Protein AF-B9GBA7-F1 (afdb_monomer)

Sequence (140 aa):
METKFNENCAFSHLIETKQIGAKCKVQIHPKIGEVWAIYKNWSNKWVPSRSTRGTKYAIGKIVDSTEAFTLFGYLTKVDGYISVFKPDVRRGILKIPVKESLRFSHRIPSFCLTKEKGGKLHDCYELDPAAVPDVFLHKD

Foldseek 3Di:
DDDDPPPPVDDDDDADWDDDDDDPDTDGDADAFFKFKFFPPDDPPDDQVPDPPHTDIWIFGFHDDDLFWTKTFGWDDDAPDQFKIATDVVVGIDIGTPVRVVRTDDTWDWDQDCQPPNRPSHRIIGTDNVPDPVVRRDHD

Nearest PDB structures (foldseek):
  8b6c-assembly1_T  TM=5.136E-01  e=1.742E+00  Oryctolagus cuniculus
  8ove-assembly1_BU  TM=4.139E-01  e=1.406E+00  Trypanosoma brucei brucei
  8fru-assembly1_T  TM=4.044E-01  e=1.651E+00  Giardia duodenalis assemblage A
  7pwo-assembly1_T2  TM=3.808E-01  e=1.196E+00  Giardia lamblia ATCC 50803
  6zj3-assembly1_Lh  TM=4.921E-01  e=8.273E+00  Euglena gracilis

pLDDT: mean 79.2, std 17.0, range [34.03, 96.88]

Secondary structure (DSSP, 8-state):
-----------------EE-SSS--EE----TT-EEEEETT--TT--GGG-TT---EEEEEEEEE-SSEEEEEEEEEPTT-SSEEEE-TTT-EEEEEGGGGGGEEEEEPEEEESSGGGGTTTTEEEE-GGGS-GGGT---

InterPro domains:
  IPR024593 Domain of unknown function DUF3444 [PF11926] (4-116)

Structure (mmCIF, N/CA/C/O backbone):
data_AF-B9GBA7-F1
#
_entry.id   AF-B9GBA7-F1
#
loop_
_atom_site.group_PDB
_atom_site.id
_atom_site.type_symbol
_atom_site.label_atom_id
_atom_site.label_alt_id
_atom_site.label_comp_id
_atom_site.label_asym_id
_atom_site.label_entity_id
_atom_site.label_seq_id
_atom_site.pdbx_PDB_ins_code
_atom_site.Cartn_x
_atom_site.Cartn_y
_atom_site.Cartn_z
_atom_site.occupancy
_atom_site.B_iso_or_equiv
_atom_site.auth_seq_id
_atom_site.auth_comp_id
_atom_site.auth_asym_id
_atom_site.auth_atom_id
_atom_site.pdbx_PDB_model_num
ATOM 1 N N . MET A 1 1 ? -31.239 20.307 -16.955 1.00 34.03 1 MET A N 1
ATOM 2 C CA . MET A 1 1 ? -30.057 20.910 -16.307 1.00 34.03 1 MET A CA 1
ATOM 3 C C . MET A 1 1 ? -29.095 19.773 -16.026 1.00 34.03 1 MET A C 1
ATOM 5 O O . MET A 1 1 ? -29.393 18.945 -15.180 1.00 34.03 1 MET A O 1
ATOM 9 N N . GLU A 1 2 ? -28.033 19.648 -16.817 1.00 35.09 2 GLU A N 1
ATOM 10 C CA . GLU A 1 2 ? -27.012 18.614 -16.624 1.00 35.09 2 GLU A CA 1
ATOM 11 C C . GLU A 1 2 ? -25.943 19.147 -15.670 1.00 35.09 2 GLU A C 1
ATOM 13 O O . GLU A 1 2 ? -25.197 20.067 -16.005 1.00 35.09 2 GLU A O 1
ATOM 18 N N . THR A 1 3 ? -25.859 18.584 -14.469 1.00 37.59 3 THR A N 1
ATOM 19 C CA . THR A 1 3 ? -24.724 18.805 -13.572 1.00 37.59 3 THR A CA 1
ATOM 20 C C . THR A 1 3 ? -23.549 17.961 -14.049 1.00 37.59 3 THR A C 1
ATOM 22 O O . THR A 1 3 ? -23.448 16.774 -13.744 1.00 37.59 3 THR A O 1
ATOM 25 N N . LYS A 1 4 ? -22.649 18.582 -14.818 1.00 39.59 4 LYS A N 1
ATOM 26 C CA . LYS A 1 4 ? -21.298 18.065 -15.049 1.00 39.59 4 LYS A CA 1
ATOM 27 C C . LYS A 1 4 ? -20.504 18.207 -13.750 1.00 39.59 4 LYS A C 1
ATOM 29 O O . LYS A 1 4 ? -20.037 19.298 -13.438 1.00 39.59 4 LYS A O 1
ATOM 34 N N . PHE A 1 5 ? -20.337 17.118 -13.008 1.00 39.78 5 PHE A N 1
ATOM 35 C CA . PHE A 1 5 ? -19.314 17.051 -11.967 1.00 39.78 5 PHE A CA 1
ATOM 36 C C . PHE A 1 5 ? -17.948 16.943 -12.649 1.00 39.78 5 PHE A C 1
ATOM 38 O O . PHE A 1 5 ? -17.568 15.887 -13.145 1.00 39.78 5 PHE A O 1
ATOM 45 N N . ASN A 1 6 ? -17.235 18.064 -12.718 1.00 52.28 6 ASN A N 1
ATOM 46 C CA . ASN A 1 6 ? -15.812 18.101 -13.032 1.00 52.28 6 ASN A CA 1
ATOM 47 C C . ASN A 1 6 ? -15.062 18.503 -11.762 1.00 52.28 6 ASN A C 1
ATOM 49 O O . ASN A 1 6 ? -14.541 19.609 -11.664 1.00 52.28 6 ASN A O 1
ATOM 53 N N . GLU A 1 7 ? -15.047 17.616 -10.773 1.00 48.97 7 GLU A N 1
ATOM 54 C CA . GLU A 1 7 ? -14.189 17.767 -9.602 1.00 48.97 7 GLU A CA 1
ATOM 55 C C . GLU A 1 7 ? -13.006 16.815 -9.754 1.00 48.97 7 GLU A C 1
ATOM 57 O O . GLU A 1 7 ? -12.952 15.737 -9.174 1.00 48.97 7 GLU A O 1
ATOM 62 N N . ASN A 1 8 ? -12.018 17.226 -10.551 1.00 51.94 8 ASN A N 1
ATOM 63 C CA . ASN A 1 8 ? -10.657 16.770 -10.298 1.00 51.94 8 ASN A CA 1
ATOM 64 C C . ASN A 1 8 ? -10.195 17.464 -9.009 1.00 51.94 8 ASN A C 1
ATOM 66 O O . ASN A 1 8 ? -9.509 18.486 -9.064 1.00 51.94 8 ASN A O 1
ATOM 70 N N . CYS A 1 9 ? -10.601 16.937 -7.850 1.00 50.00 9 CYS A N 1
ATOM 71 C CA . CYS A 1 9 ? -9.994 17.268 -6.564 1.00 50.00 9 CYS A CA 1
ATOM 72 C C . CYS A 1 9 ? -8.552 16.751 -6.579 1.00 50.00 9 CYS A C 1
ATOM 74 O O . CYS A 1 9 ? -8.249 15.659 -6.106 1.00 50.00 9 CYS A O 1
ATOM 76 N N . ALA A 1 10 ? -7.659 17.514 -7.205 1.00 58.75 10 ALA A N 1
ATOM 77 C CA . ALA A 1 10 ? -6.244 17.211 -7.220 1.00 58.75 10 ALA A CA 1
ATOM 78 C C . ALA A 1 10 ? -5.703 17.383 -5.796 1.00 58.75 10 ALA A C 1
ATOM 80 O O . ALA A 1 10 ? -5.632 18.496 -5.279 1.00 58.75 10 ALA A O 1
ATOM 81 N N . PHE A 1 11 ? -5.329 16.277 -5.163 1.00 59.12 11 PHE A N 1
ATOM 82 C CA . PHE A 1 11 ? -4.559 16.283 -3.929 1.00 59.12 11 PHE A CA 1
ATOM 83 C C . PHE A 1 11 ? -3.077 16.084 -4.266 1.00 59.12 11 PHE A C 1
ATOM 85 O O . PHE A 1 11 ? -2.717 15.343 -5.182 1.00 59.12 11 PHE A O 1
ATOM 92 N N . SER A 1 12 ? -2.198 16.765 -3.535 1.00 56.41 12 SER A N 1
ATOM 93 C CA . SER A 1 12 ? -0.748 16.633 -3.681 1.00 56.41 12 SER A CA 1
ATOM 94 C C . SER A 1 12 ? -0.133 16.298 -2.331 1.00 56.41 12 SER A C 1
ATOM 96 O O . SER A 1 12 ? -0.337 17.032 -1.365 1.00 56.41 12 SER A O 1
ATOM 98 N N . HIS A 1 13 ? 0.659 15.231 -2.268 1.00 62.66 13 HIS A N 1
ATOM 99 C CA . HIS A 1 13 ? 1.445 14.898 -1.083 1.00 62.66 13 HIS A CA 1
ATOM 100 C C . HIS A 1 13 ? 2.926 15.117 -1.362 1.00 62.66 13 HIS A C 1
ATOM 102 O O . HIS A 1 13 ? 3.419 14.810 -2.449 1.00 62.66 13 HIS A O 1
ATOM 108 N N . LEU A 1 14 ? 3.641 15.632 -0.362 1.00 63.72 14 LEU A N 1
ATOM 109 C CA . LEU A 1 14 ? 5.091 15.730 -0.419 1.00 63.72 14 LEU A CA 1
ATOM 110 C C . LEU A 1 14 ? 5.685 14.318 -0.380 1.00 63.72 14 LEU A C 1
ATOM 112 O O . LEU A 1 14 ? 5.441 13.552 0.552 1.00 63.72 14 LEU A O 1
ATOM 116 N N . ILE A 1 15 ? 6.467 13.983 -1.402 1.00 63.44 15 ILE A N 1
ATOM 117 C CA . ILE A 1 15 ? 7.171 12.708 -1.513 1.00 63.44 15 ILE A CA 1
ATOM 118 C C . ILE A 1 15 ? 8.664 12.994 -1.386 1.00 63.44 15 ILE A C 1
ATOM 120 O O . ILE A 1 15 ? 9.173 13.948 -1.971 1.00 63.44 15 ILE A O 1
ATOM 124 N N . GLU A 1 16 ? 9.375 12.166 -0.628 1.00 65.50 16 GLU A N 1
ATOM 125 C CA . GLU A 1 16 ? 10.830 12.236 -0.568 1.00 65.50 16 GLU A CA 1
ATOM 126 C C . GLU A 1 16 ? 11.423 11.538 -1.794 1.00 65.50 16 GLU A C 1
ATOM 128 O O . GLU A 1 16 ? 11.164 10.359 -2.050 1.00 65.50 16 GLU A O 1
ATOM 133 N N . THR A 1 17 ? 12.205 12.276 -2.575 1.00 58.44 17 THR A N 1
ATOM 134 C CA . THR A 1 17 ? 12.675 11.829 -3.887 1.00 58.44 17 THR A CA 1
ATOM 135 C C . THR A 1 17 ? 14.180 11.979 -3.995 1.00 58.44 17 THR A C 1
ATOM 137 O O . THR A 1 17 ? 14.722 13.005 -3.591 1.00 58.44 17 THR A O 1
ATOM 140 N N . LYS A 1 18 ? 14.859 11.004 -4.608 1.00 61.72 18 LYS A N 1
ATOM 141 C CA . LYS A 1 18 ? 16.257 11.172 -5.026 1.00 61.72 18 LYS A CA 1
ATOM 142 C C . LYS A 1 18 ? 16.284 11.612 -6.488 1.00 61.72 18 LYS A C 1
ATOM 144 O O . LYS A 1 18 ? 15.745 10.921 -7.355 1.00 61.72 18 LYS A O 1
ATOM 149 N N . GLN A 1 19 ? 16.891 12.764 -6.759 1.00 54.12 19 GLN A N 1
ATOM 150 C CA . GLN A 1 19 ? 17.106 13.252 -8.119 1.00 54.12 19 GLN A CA 1
ATOM 151 C C . GLN A 1 19 ? 18.287 12.507 -8.747 1.00 54.12 19 GLN A C 1
ATOM 153 O O . GLN A 1 19 ? 19.355 12.419 -8.144 1.00 54.12 19 GLN A O 1
ATOM 158 N N . ILE A 1 20 ? 18.109 11.979 -9.962 1.00 52.16 20 ILE A N 1
ATOM 159 C CA . ILE A 1 20 ? 19.182 11.305 -10.703 1.00 52.16 20 ILE A CA 1
ATOM 160 C C . ILE A 1 20 ? 19.417 12.039 -12.030 1.00 52.16 20 ILE A C 1
ATOM 162 O O . ILE A 1 20 ? 18.655 11.888 -12.985 1.00 52.16 20 ILE A O 1
ATOM 166 N N . GLY A 1 21 ? 20.511 12.806 -12.098 1.00 58.03 21 GLY A N 1
ATOM 167 C CA . GLY A 1 21 ? 21.034 13.420 -13.326 1.00 58.03 21 GLY A CA 1
ATOM 168 C C . GLY A 1 21 ? 20.369 14.733 -13.777 1.00 58.03 21 GLY A C 1
ATOM 169 O O . GLY A 1 21 ? 19.577 15.343 -13.063 1.00 58.03 21 GLY A O 1
ATOM 170 N N . ALA A 1 22 ? 20.725 15.169 -14.995 1.00 58.88 22 ALA A N 1
ATOM 171 C CA . ALA A 1 22 ? 20.343 16.457 -15.600 1.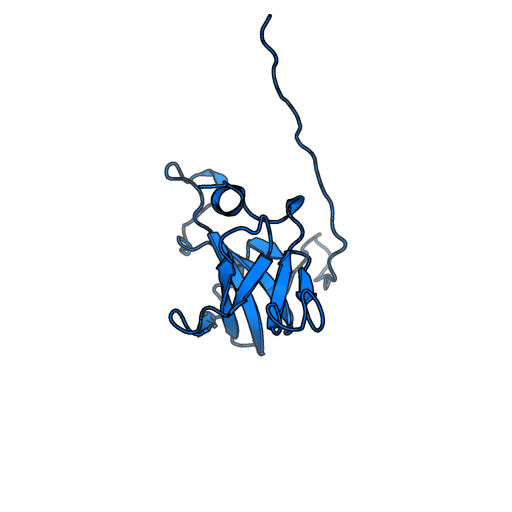00 58.88 22 ALA A CA 1
ATOM 172 C C . ALA A 1 22 ? 18.948 16.482 -16.267 1.00 58.88 22 ALA A C 1
ATOM 174 O O . ALA A 1 22 ? 18.533 17.500 -16.812 1.00 58.88 22 ALA A O 1
ATOM 175 N N . LYS A 1 23 ? 18.219 15.361 -16.262 1.00 56.91 23 LYS A N 1
ATOM 176 C CA . LYS A 1 23 ? 16.849 15.255 -16.792 1.00 56.91 23 LYS A CA 1
ATOM 177 C C . LYS A 1 23 ? 15.922 15.009 -15.612 1.00 56.91 23 LYS A C 1
ATOM 179 O O . LYS A 1 23 ? 16.271 14.177 -14.787 1.00 56.91 23 LYS A O 1
ATOM 184 N N . CYS A 1 24 ? 14.774 15.690 -15.551 1.00 58.53 24 CYS A N 1
ATOM 185 C CA . CYS A 1 24 ? 13.739 15.630 -14.503 1.00 58.53 24 CYS A CA 1
ATOM 186 C C . CYS A 1 24 ? 13.141 14.221 -14.293 1.00 58.53 24 CYS A C 1
ATOM 188 O O . CYS A 1 24 ? 11.951 13.990 -14.489 1.00 58.53 24 CYS A O 1
ATOM 190 N N . LYS A 1 25 ? 13.974 13.247 -13.938 1.00 57.28 25 LYS A N 1
ATOM 191 C CA . LYS A 1 25 ? 13.604 11.889 -13.578 1.00 57.28 25 LYS A CA 1
ATOM 192 C C . LYS A 1 25 ? 13.673 11.797 -12.067 1.00 57.28 25 LYS A C 1
ATOM 194 O O . LYS A 1 25 ? 14.731 11.958 -11.462 1.00 57.28 25 LYS A O 1
ATOM 199 N N . VAL A 1 26 ? 12.515 11.545 -11.485 1.00 60.38 26 VAL A N 1
ATOM 200 C CA . VAL A 1 26 ? 12.335 11.354 -10.055 1.00 60.38 26 VAL A CA 1
ATOM 201 C C . VAL A 1 26 ? 12.135 9.865 -9.831 1.00 60.38 26 VAL A C 1
ATOM 203 O O . VAL A 1 26 ? 11.240 9.267 -10.428 1.00 60.38 26 VAL A O 1
ATOM 206 N N . GLN A 1 27 ? 12.983 9.258 -9.003 1.00 64.81 27 GLN A N 1
ATOM 207 C CA . GLN A 1 27 ? 12.787 7.879 -8.580 1.00 64.81 27 GLN A CA 1
ATOM 208 C C . GLN A 1 27 ? 12.148 7.879 -7.195 1.00 64.81 27 GLN A C 1
ATOM 210 O O . GLN A 1 27 ? 12.734 8.376 -6.230 1.00 64.81 27 GLN A O 1
ATOM 215 N N . ILE A 1 28 ? 10.933 7.343 -7.117 1.00 70.25 28 ILE A N 1
ATOM 216 C CA . ILE A 1 28 ? 10.214 7.165 -5.860 1.00 70.25 28 ILE A CA 1
ATOM 217 C C . ILE A 1 28 ? 10.410 5.714 -5.432 1.00 70.25 28 ILE A C 1
ATOM 219 O O . ILE A 1 28 ? 10.084 4.793 -6.181 1.00 70.25 28 ILE A O 1
ATOM 223 N N . HIS A 1 29 ? 10.969 5.525 -4.241 1.00 79.81 29 HIS A N 1
ATOM 224 C CA . HIS A 1 29 ? 11.257 4.210 -3.678 1.00 79.81 29 HIS A CA 1
ATOM 225 C C . HIS A 1 29 ? 10.356 3.963 -2.469 1.00 79.81 29 HIS A C 1
ATOM 227 O O . HIS A 1 29 ? 10.401 4.771 -1.539 1.00 79.81 29 HIS A O 1
ATOM 233 N N . PRO A 1 30 ? 9.570 2.872 -2.450 1.00 88.69 30 PRO A N 1
ATOM 234 C CA . PRO A 1 30 ? 8.793 2.497 -1.276 1.00 88.69 30 PRO A CA 1
ATOM 235 C C . PRO A 1 30 ? 9.698 2.262 -0.065 1.00 88.69 30 PRO A C 1
ATOM 237 O O . PRO A 1 30 ? 10.697 1.539 -0.155 1.00 88.69 30 PRO A O 1
ATOM 240 N N . LYS A 1 31 ? 9.341 2.852 1.077 1.00 91.31 31 LYS A N 1
ATOM 241 C CA . LYS A 1 31 ? 10.093 2.723 2.328 1.00 91.31 31 LYS A CA 1
ATOM 242 C C . LYS A 1 31 ? 9.389 1.794 3.302 1.00 91.31 31 LYS A C 1
ATOM 244 O O . LYS A 1 31 ? 8.162 1.744 3.351 1.00 91.31 31 LYS A O 1
ATOM 249 N N . ILE A 1 32 ? 10.182 1.090 4.107 1.00 94.56 32 ILE A N 1
ATOM 250 C CA . ILE A 1 32 ? 9.689 0.229 5.187 1.00 94.56 32 ILE A CA 1
ATOM 251 C C . ILE A 1 32 ? 8.739 1.030 6.082 1.00 94.56 32 ILE A C 1
ATOM 253 O O . ILE A 1 32 ? 9.047 2.147 6.492 1.00 94.56 32 ILE A O 1
ATOM 257 N N . GLY A 1 33 ? 7.574 0.456 6.370 1.00 92.25 33 GLY A N 1
ATOM 258 C CA . GLY A 1 33 ? 6.547 1.085 7.191 1.00 92.25 33 GLY A CA 1
ATOM 259 C C . GLY A 1 33 ? 5.462 1.828 6.413 1.00 92.25 33 GLY A C 1
ATOM 260 O O . GLY A 1 33 ? 4.363 1.978 6.943 1.00 92.25 33 GLY A O 1
ATOM 261 N N . GLU A 1 34 ? 5.720 2.248 5.173 1.00 95.06 34 GLU A N 1
ATOM 262 C CA . GLU A 1 34 ? 4.746 2.996 4.374 1.00 95.06 34 GLU A CA 1
ATOM 263 C C . GLU A 1 34 ? 3.618 2.105 3.848 1.00 95.06 34 GLU A C 1
ATOM 265 O O . GLU A 1 34 ? 3.832 0.937 3.515 1.00 95.06 34 GLU A O 1
ATOM 270 N N . VAL A 1 35 ? 2.422 2.681 3.703 1.00 96.31 35 VAL A N 1
ATOM 271 C CA . VAL A 1 35 ? 1.297 2.048 3.009 1.00 96.31 35 VAL A CA 1
ATOM 272 C C . VAL A 1 35 ? 1.275 2.492 1.550 1.00 96.31 35 VAL A C 1
ATOM 274 O O . VAL A 1 35 ? 1.438 3.670 1.235 1.00 96.31 35 VAL A O 1
ATOM 277 N N . TRP A 1 36 ? 1.085 1.535 0.649 1.00 96.25 36 TRP A N 1
ATOM 278 C CA . TRP A 1 36 ? 1.150 1.727 -0.793 1.00 96.25 36 TRP A CA 1
ATOM 279 C C . TRP A 1 36 ? -0.012 1.045 -1.508 1.00 96.25 36 TRP A C 1
ATOM 281 O O . TRP A 1 36 ? -0.421 -0.066 -1.157 1.00 96.25 36 TRP A O 1
ATOM 291 N N . ALA A 1 37 ? -0.486 1.689 -2.574 1.00 95.06 37 ALA A N 1
ATOM 292 C CA . ALA A 1 37 ? -1.301 1.054 -3.596 1.00 95.06 37 ALA A CA 1
ATOM 293 C C . ALA A 1 37 ? -0.399 0.427 -4.666 1.00 95.06 37 ALA A C 1
ATOM 295 O O . ALA A 1 37 ? 0.467 1.093 -5.243 1.00 95.06 37 ALA A O 1
ATOM 296 N N . ILE A 1 38 ? -0.641 -0.842 -4.987 1.00 93.75 38 ILE A N 1
ATOM 297 C CA . ILE A 1 38 ? 0.022 -1.538 -6.093 1.00 93.75 38 ILE A CA 1
ATOM 298 C C . ILE A 1 38 ? -0.979 -1.988 -7.150 1.00 93.75 38 ILE A C 1
ATOM 300 O O . ILE A 1 38 ? -2.124 -2.333 -6.847 1.00 93.75 38 ILE A O 1
ATOM 304 N N . TYR A 1 39 ? -0.531 -2.068 -8.398 1.00 90.62 39 TYR A N 1
ATOM 305 C CA . TYR A 1 39 ? -1.320 -2.656 -9.475 1.00 90.62 39 TYR A CA 1
ATOM 306 C C . TYR A 1 39 ? -1.341 -4.191 -9.349 1.00 90.62 39 TYR A C 1
ATOM 308 O O . TYR A 1 39 ? -0.301 -4.8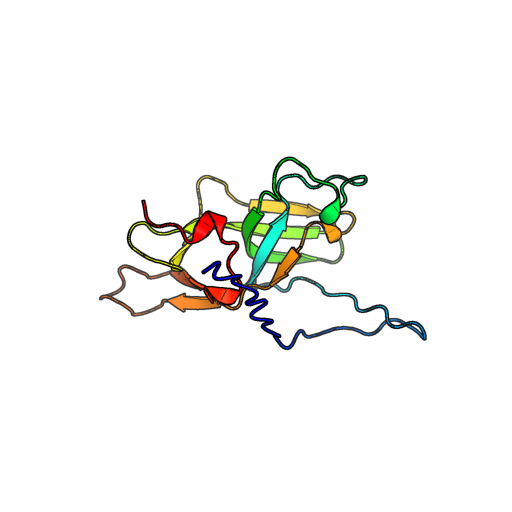56 -9.350 1.00 90.62 39 TYR A O 1
ATOM 316 N N . LYS A 1 40 ? -2.535 -4.790 -9.263 1.00 84.19 40 LYS A N 1
ATOM 317 C CA . LYS A 1 40 ? -2.712 -6.256 -9.256 1.00 84.19 40 LYS A CA 1
ATOM 318 C C . LYS A 1 40 ? -2.442 -6.875 -10.624 1.00 84.19 40 LYS A C 1
ATOM 320 O O . LYS A 1 40 ? -1.875 -7.956 -10.691 1.00 84.19 40 LYS A O 1
ATOM 325 N N . ASN A 1 41 ? -2.815 -6.178 -11.695 1.00 79.62 41 ASN A N 1
ATOM 326 C CA . ASN A 1 41 ? -2.756 -6.689 -13.071 1.00 79.62 41 ASN A CA 1
ATOM 327 C C . ASN A 1 41 ? -1.450 -6.317 -13.790 1.00 79.62 41 ASN A C 1
ATOM 329 O O . ASN A 1 41 ? -1.420 -6.252 -15.019 1.00 79.62 41 ASN A O 1
ATOM 333 N N . TRP A 1 42 ? -0.405 -5.976 -13.035 1.00 80.75 42 TRP A N 1
ATOM 334 C CA . TRP A 1 42 ? 0.832 -5.473 -13.610 1.00 80.75 42 TRP A CA 1
ATOM 335 C C . TRP A 1 42 ? 1.497 -6.519 -14.516 1.00 80.75 42 TRP A C 1
ATOM 337 O O . TRP A 1 42 ? 1.553 -7.703 -14.190 1.00 80.75 42 TRP A O 1
ATOM 347 N N . SER A 1 43 ? 2.009 -6.061 -15.657 1.00 77.12 43 SER A N 1
ATOM 348 C CA . SER A 1 43 ? 2.924 -6.810 -16.519 1.00 77.12 43 SER A CA 1
ATOM 349 C C . SER A 1 43 ? 3.845 -5.828 -17.241 1.00 77.12 43 SER A C 1
ATOM 351 O O . SER A 1 43 ? 3.511 -4.652 -17.373 1.00 77.12 43 SER A O 1
ATOM 353 N N . ASN A 1 44 ? 4.966 -6.304 -17.781 1.00 70.31 44 ASN A N 1
ATOM 354 C CA . ASN A 1 44 ? 5.959 -5.450 -18.452 1.00 70.31 44 ASN A CA 1
ATOM 355 C C . ASN A 1 44 ? 5.411 -4.665 -19.663 1.00 70.31 44 ASN A C 1
ATOM 357 O O . ASN A 1 44 ? 6.035 -3.705 -20.101 1.00 70.31 44 ASN A O 1
ATOM 361 N N . LYS A 1 45 ? 4.269 -5.079 -20.231 1.00 72.19 45 LYS A N 1
ATOM 362 C CA . LYS A 1 45 ? 3.597 -4.408 -21.361 1.00 72.19 45 LYS A CA 1
ATOM 363 C C . LYS A 1 45 ? 2.373 -3.595 -20.923 1.00 72.19 45 LYS A C 1
ATOM 365 O O . LYS A 1 45 ? 1.652 -3.065 -21.766 1.00 72.19 45 LYS A O 1
ATOM 370 N N . TRP A 1 46 ? 2.086 -3.559 -19.624 1.00 68.94 46 TRP A N 1
ATOM 371 C CA . TRP A 1 46 ? 0.875 -2.955 -19.094 1.00 68.94 46 TRP A CA 1
ATOM 372 C C . TRP A 1 46 ? 1.031 -1.442 -18.954 1.00 68.94 46 TRP A C 1
ATOM 374 O O . TRP A 1 46 ? 1.978 -0.956 -18.341 1.00 68.94 46 TRP A O 1
ATOM 384 N N . VAL A 1 47 ? 0.069 -0.706 -19.512 1.00 64.62 47 VAL A N 1
ATOM 385 C CA . VAL A 1 47 ? -0.015 0.753 -19.418 1.00 64.62 47 VAL A CA 1
ATOM 386 C C . VAL A 1 47 ? -1.344 1.105 -18.740 1.00 64.62 47 VAL A C 1
ATOM 388 O O . VAL A 1 47 ? -2.387 0.695 -19.262 1.00 64.62 47 VAL A O 1
ATOM 391 N N . PRO A 1 48 ? -1.342 1.860 -17.621 1.00 62.53 48 PRO A N 1
ATOM 392 C CA . PRO A 1 48 ? -2.556 2.174 -16.863 1.00 62.53 48 PRO A CA 1
ATOM 393 C C . PRO A 1 48 ? -3.681 2.778 -17.716 1.00 62.53 48 PRO A C 1
ATOM 395 O O . PRO A 1 48 ? -4.824 2.331 -17.641 1.00 62.53 48 PRO A O 1
ATOM 398 N N . SER A 1 49 ? -3.345 3.726 -18.599 1.00 61.56 49 SER A N 1
ATOM 399 C CA . SER A 1 49 ? -4.300 4.450 -19.453 1.00 61.56 49 SER A CA 1
ATOM 400 C C . SER A 1 49 ? -4.943 3.607 -20.557 1.00 61.56 49 SER A C 1
ATOM 402 O O . SER A 1 49 ? -5.925 4.035 -21.156 1.00 61.56 49 SER A O 1
ATOM 404 N N . ARG A 1 50 ? -4.410 2.412 -20.847 1.00 56.28 50 ARG A N 1
ATOM 405 C CA . ARG A 1 50 ? -4.881 1.548 -21.943 1.00 56.28 50 ARG A CA 1
ATOM 406 C C . ARG A 1 50 ? -5.756 0.388 -21.462 1.00 56.28 50 ARG A C 1
ATOM 408 O O . ARG A 1 50 ? -6.178 -0.439 -22.269 1.00 56.28 50 ARG A O 1
ATOM 415 N N . SER A 1 51 ? -6.001 0.272 -20.156 1.00 54.34 51 SER A N 1
ATOM 416 C CA . SER A 1 51 ? -6.742 -0.864 -19.612 1.00 54.34 51 SER A CA 1
ATOM 417 C C . SER A 1 51 ? -8.258 -0.626 -19.655 1.00 54.34 51 SER A C 1
ATOM 419 O O . SER A 1 51 ? -8.805 0.172 -18.907 1.00 54.34 51 SER A O 1
ATOM 421 N N . THR A 1 52 ? -8.960 -1.357 -20.524 1.00 51.22 52 THR A N 1
ATOM 422 C CA . THR A 1 52 ? -10.432 -1.314 -20.661 1.00 51.22 52 THR A CA 1
ATOM 423 C C . THR A 1 52 ? -11.180 -2.021 -19.524 1.00 51.22 52 THR A C 1
ATOM 425 O O . THR A 1 52 ? -12.395 -1.910 -19.420 1.00 51.22 52 THR A O 1
ATOM 428 N N . ARG A 1 53 ? -10.469 -2.766 -18.662 1.00 56.97 53 ARG A N 1
ATOM 429 C CA . ARG A 1 53 ? -11.038 -3.613 -17.590 1.00 56.97 53 ARG A CA 1
ATOM 430 C C . ARG A 1 53 ? -10.981 -2.999 -16.187 1.00 56.97 53 ARG A C 1
ATOM 432 O O . ARG A 1 53 ? -11.168 -3.722 -15.209 1.00 56.97 53 ARG A O 1
ATOM 439 N N . GLY A 1 54 ? -10.698 -1.701 -16.094 1.00 62.38 54 GLY A N 1
ATOM 440 C CA . GLY A 1 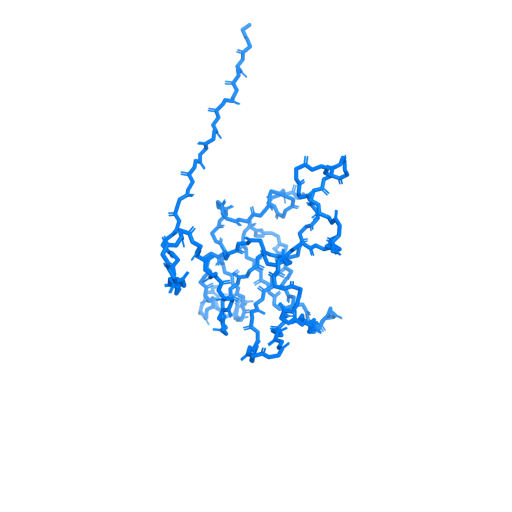54 ? -10.481 -1.015 -14.825 1.00 62.38 54 GLY A CA 1
ATOM 441 C C . GLY A 1 54 ? -9.161 -1.421 -14.165 1.00 62.38 54 GLY A C 1
ATOM 442 O O . GLY A 1 54 ? -8.710 -2.574 -14.207 1.00 62.38 54 GLY A O 1
ATOM 443 N N . THR A 1 55 ? -8.504 -0.452 -13.544 1.00 65.88 55 THR A N 1
ATOM 444 C CA . THR A 1 55 ? -7.260 -0.701 -12.826 1.00 65.88 55 THR A CA 1
ATOM 445 C C . THR A 1 55 ? -7.559 -1.419 -11.514 1.00 65.88 55 THR A C 1
ATOM 447 O O . THR A 1 55 ? -8.243 -0.891 -10.644 1.00 65.88 55 THR A O 1
ATOM 450 N N . LYS A 1 56 ? -7.041 -2.641 -11.351 1.00 84.50 56 LYS A N 1
ATOM 451 C CA . LYS A 1 56 ? -7.187 -3.388 -10.096 1.00 84.50 56 LYS A CA 1
ATOM 452 C C . LYS A 1 56 ? -6.038 -3.046 -9.161 1.00 84.50 56 LYS A C 1
ATOM 454 O O . LYS A 1 56 ? -4.881 -3.290 -9.503 1.00 84.50 56 LYS A O 1
ATOM 459 N N . TYR A 1 57 ? -6.371 -2.563 -7.971 1.00 91.00 57 TYR A N 1
ATOM 460 C CA . TYR A 1 57 ? -5.405 -2.221 -6.934 1.00 91.00 57 TYR A CA 1
ATOM 461 C C . TYR A 1 57 ? -5.363 -3.270 -5.816 1.00 91.00 57 TYR A C 1
ATOM 463 O O . TYR A 1 57 ? -6.332 -3.999 -5.564 1.00 91.00 57 TYR A O 1
ATOM 471 N N . ALA A 1 58 ? -4.218 -3.361 -5.150 1.00 94.19 58 ALA A N 1
ATOM 472 C CA . ALA A 1 58 ? -4.089 -3.898 -3.802 1.00 94.19 58 ALA A CA 1
ATOM 473 C C . ALA A 1 58 ? -3.508 -2.809 -2.900 1.00 94.19 58 ALA A C 1
ATOM 475 O O . ALA A 1 58 ? -2.688 -2.021 -3.365 1.00 94.19 58 ALA A O 1
ATOM 476 N N . ILE A 1 59 ? -3.901 -2.810 -1.631 1.00 95.88 59 ILE A N 1
ATOM 477 C CA . ILE A 1 59 ? -3.331 -1.938 -0.605 1.00 95.88 59 ILE A CA 1
ATOM 478 C C . ILE A 1 59 ? -2.512 -2.805 0.343 1.00 95.88 59 ILE A C 1
ATOM 480 O O . ILE A 1 59 ? -2.880 -3.948 0.628 1.00 95.88 59 ILE A O 1
ATOM 484 N N . GLY A 1 60 ? -1.372 -2.290 0.782 1.00 96.38 60 GLY A N 1
ATOM 485 C CA . GLY A 1 60 ? -0.479 -3.022 1.662 1.00 96.38 60 GLY A CA 1
ATOM 486 C C . GLY A 1 60 ? 0.628 -2.156 2.226 1.00 96.38 60 GLY A C 1
ATOM 487 O O . GLY A 1 60 ? 0.889 -1.059 1.738 1.00 96.38 60 GLY A O 1
ATOM 488 N N . LYS A 1 61 ? 1.272 -2.666 3.269 1.00 96.62 61 LYS A N 1
ATOM 489 C CA . LYS A 1 61 ? 2.389 -2.026 3.954 1.00 96.62 61 LYS A CA 1
ATOM 490 C C . LYS A 1 61 ? 3.708 -2.604 3.456 1.00 96.62 61 LYS A C 1
ATOM 492 O O . LYS A 1 61 ? 3.817 -3.812 3.239 1.00 96.62 61 LYS A O 1
ATOM 497 N N . ILE A 1 62 ? 4.726 -1.765 3.318 1.00 96.75 62 ILE A N 1
ATOM 498 C CA . ILE A 1 62 ? 6.086 -2.235 3.060 1.00 96.75 62 ILE A CA 1
ATO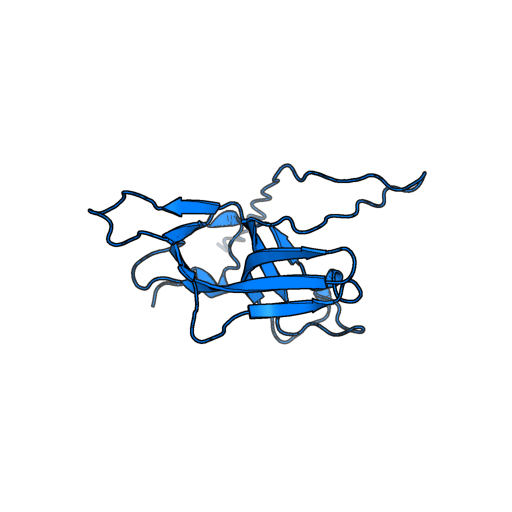M 499 C C . ILE A 1 62 ? 6.652 -2.817 4.350 1.00 96.75 62 ILE A C 1
ATOM 501 O O . ILE A 1 62 ? 6.816 -2.111 5.347 1.00 96.75 62 ILE A O 1
ATOM 505 N N . VAL A 1 63 ? 6.921 -4.117 4.329 1.00 96.06 63 VAL A N 1
ATOM 506 C CA . VAL A 1 63 ? 7.459 -4.859 5.476 1.00 96.06 63 VAL A CA 1
ATOM 507 C C . VAL A 1 63 ? 8.981 -4.795 5.487 1.00 96.06 63 VAL A C 1
ATOM 509 O O . VAL A 1 63 ? 9.578 -4.685 6.549 1.00 96.06 63 VAL A O 1
ATOM 512 N N . ASP A 1 64 ? 9.591 -4.835 4.305 1.00 95.75 64 ASP A N 1
ATOM 513 C CA . ASP A 1 64 ? 11.038 -4.795 4.124 1.00 95.75 64 ASP A CA 1
ATOM 514 C C . ASP A 1 64 ? 11.375 -4.254 2.727 1.00 95.75 64 ASP A C 1
ATOM 516 O O . ASP A 1 64 ? 10.578 -4.394 1.789 1.00 95.75 64 ASP A O 1
ATOM 520 N N . SER A 1 65 ? 12.544 -3.643 2.566 1.00 93.31 65 SER A N 1
ATOM 521 C CA . SER A 1 65 ? 13.053 -3.240 1.259 1.00 93.31 65 SER A CA 1
ATOM 522 C C . SER A 1 65 ? 14.573 -3.346 1.184 1.00 93.31 65 SER A C 1
ATOM 524 O O . SER A 1 65 ? 15.311 -2.921 2.066 1.00 93.31 65 SER A O 1
ATOM 526 N N . THR A 1 66 ? 15.038 -3.925 0.082 1.00 92.38 66 THR A N 1
ATOM 527 C CA . THR A 1 66 ? 16.450 -4.110 -0.254 1.00 92.38 66 THR A CA 1
ATOM 528 C C . THR A 1 66 ? 16.699 -3.598 -1.669 1.00 92.38 66 THR A C 1
ATOM 530 O O . THR A 1 66 ? 15.763 -3.329 -2.424 1.00 92.38 66 THR A O 1
ATOM 533 N N . GLU A 1 67 ? 17.963 -3.541 -2.084 1.00 88.94 67 GLU A N 1
ATOM 534 C CA . GLU A 1 67 ? 18.324 -3.190 -3.464 1.00 88.94 67 GLU A CA 1
ATOM 535 C C . GLU A 1 67 ? 17.835 -4.212 -4.507 1.00 88.94 67 GLU A C 1
ATOM 537 O O . GLU A 1 67 ? 17.786 -3.907 -5.697 1.00 88.94 67 GLU A O 1
ATOM 542 N N . ALA A 1 68 ? 17.445 -5.418 -4.077 1.00 92.50 68 ALA A N 1
ATOM 543 C CA . ALA A 1 68 ? 16.986 -6.490 -4.959 1.00 92.50 68 ALA A CA 1
ATOM 544 C C . ALA A 1 68 ? 15.453 -6.635 -5.003 1.00 92.50 68 ALA A C 1
ATOM 546 O O . ALA A 1 68 ? 14.893 -7.034 -6.032 1.00 92.50 68 ALA A O 1
ATOM 547 N N . PHE A 1 69 ? 14.754 -6.327 -3.906 1.00 93.88 69 PHE A N 1
ATOM 548 C CA . PHE A 1 69 ? 13.305 -6.507 -3.798 1.00 93.88 69 PHE A CA 1
ATOM 549 C C . PHE A 1 69 ? 12.665 -5.660 -2.694 1.00 93.88 69 PHE A C 1
ATOM 551 O O . PHE A 1 69 ? 13.318 -5.214 -1.757 1.00 93.88 69 PHE A O 1
ATOM 558 N N . THR A 1 70 ? 11.341 -5.563 -2.753 1.00 96.00 70 THR A N 1
ATOM 559 C CA . THR A 1 70 ? 10.477 -5.005 -1.711 1.00 96.00 70 THR A CA 1
ATOM 560 C C . THR A 1 70 ? 9.493 -6.074 -1.232 1.00 96.00 70 THR A C 1
ATOM 562 O O . THR A 1 70 ? 8.901 -6.780 -2.051 1.00 96.00 70 THR A O 1
ATOM 565 N N . LEU A 1 71 ? 9.308 -6.214 0.081 1.00 96.81 71 LEU A N 1
ATOM 566 C CA . LEU A 1 71 ? 8.280 -7.070 0.675 1.00 96.81 71 LEU A CA 1
ATOM 567 C C . LEU A 1 71 ? 7.027 -6.252 0.972 1.00 96.81 71 LEU A C 1
ATOM 569 O O . LEU A 1 71 ? 7.060 -5.278 1.720 1.00 96.81 71 LEU A O 1
ATOM 573 N N . PHE A 1 72 ? 5.914 -6.681 0.396 1.00 96.88 72 PHE A N 1
ATOM 574 C CA . PHE A 1 72 ? 4.616 -6.035 0.492 1.00 96.88 72 PHE A CA 1
ATOM 575 C C . PHE A 1 72 ? 3.653 -6.924 1.284 1.00 96.88 72 PHE A C 1
ATOM 577 O O . PHE A 1 72 ? 3.280 -8.003 0.827 1.00 96.88 72 PHE A O 1
ATOM 584 N N . GLY A 1 73 ? 3.257 -6.485 2.476 1.00 96.75 73 GLY A N 1
ATOM 585 C CA . GLY A 1 73 ? 2.252 -7.152 3.301 1.00 96.75 73 GLY A CA 1
ATOM 586 C C . GLY A 1 73 ? 0.865 -6.613 2.983 1.00 96.75 73 GLY A C 1
ATOM 587 O O . GLY A 1 73 ? 0.639 -5.408 3.080 1.00 96.75 73 GLY A O 1
ATOM 588 N N . TYR A 1 74 ? -0.068 -7.481 2.598 1.00 96.62 74 TYR A N 1
ATOM 589 C CA . TYR A 1 74 ? -1.414 -7.043 2.226 1.00 96.62 74 TYR A CA 1
ATOM 590 C C . TYR A 1 74 ? -2.176 -6.442 3.411 1.00 96.62 74 TYR A C 1
ATOM 592 O O . TYR A 1 74 ? -2.091 -6.925 4.541 1.00 96.62 74 TYR A O 1
ATOM 600 N N . LEU A 1 75 ? -2.972 -5.416 3.118 1.00 95.88 75 LEU A N 1
ATOM 601 C CA . LEU A 1 75 ? -3.960 -4.849 4.022 1.00 95.88 75 LEU A CA 1
ATOM 602 C C . LEU A 1 75 ? -5.364 -5.071 3.441 1.00 95.88 75 LEU A C 1
ATOM 604 O O . LEU A 1 75 ? -5.576 -4.932 2.234 1.00 95.88 75 LEU A O 1
ATOM 608 N N . THR A 1 76 ? -6.331 -5.392 4.298 1.00 94.38 76 THR A N 1
ATOM 609 C CA . THR A 1 76 ? -7.750 -5.486 3.929 1.00 94.38 76 THR A CA 1
ATOM 610 C C . THR A 1 76 ? -8.570 -4.482 4.718 1.00 94.38 76 THR A C 1
ATOM 612 O O . THR A 1 76 ? -8.262 -4.210 5.880 1.00 94.38 76 THR A O 1
ATOM 615 N N . LYS A 1 77 ? -9.614 -3.936 4.093 1.00 93.62 77 LYS A N 1
ATOM 616 C CA . LYS A 1 77 ? -10.545 -3.018 4.750 1.00 93.62 77 LYS A CA 1
ATOM 617 C C . LYS A 1 77 ? -11.231 -3.728 5.918 1.00 93.62 77 LYS A C 1
ATOM 619 O O . LYS A 1 77 ? -11.509 -4.926 5.848 1.00 93.62 77 LYS A O 1
ATOM 624 N N . VAL A 1 78 ? -11.449 -2.996 7.002 1.00 91.31 78 VAL A N 1
ATOM 625 C CA . VAL A 1 78 ? -12.235 -3.442 8.150 1.00 91.31 78 VAL A CA 1
ATOM 626 C C . VAL A 1 78 ? -13.697 -3.084 7.902 1.00 91.31 78 VAL A C 1
ATOM 628 O O . VAL A 1 78 ? -14.019 -1.924 7.647 1.00 91.31 78 VAL A O 1
ATOM 631 N N . ASP A 1 79 ? -14.579 -4.075 8.002 1.00 89.12 79 ASP A N 1
ATOM 632 C CA . ASP A 1 79 ? -16.014 -3.890 7.783 1.00 89.12 79 ASP A CA 1
ATOM 633 C C . ASP A 1 79 ? -16.602 -2.837 8.735 1.00 89.12 79 ASP A C 1
ATOM 635 O O . ASP A 1 79 ? -16.245 -2.763 9.915 1.00 89.12 79 ASP A O 1
ATOM 639 N N . GLY A 1 80 ? -17.506 -2.006 8.214 1.00 87.56 80 GLY A N 1
ATOM 640 C CA . GLY A 1 80 ? -18.137 -0.915 8.964 1.00 87.56 80 GLY A CA 1
ATOM 641 C C . GLY A 1 80 ? -17.297 0.363 9.096 1.00 87.56 80 GLY A C 1
ATOM 642 O O . GLY A 1 80 ? -17.786 1.345 9.654 1.00 87.56 80 GLY A O 1
ATOM 643 N N . TYR A 1 81 ? -16.072 0.394 8.563 1.00 88.06 81 TYR A N 1
ATOM 644 C CA . TYR A 1 81 ? -15.222 1.587 8.520 1.00 88.06 81 TYR A CA 1
ATOM 645 C C . TYR A 1 81 ? -15.004 2.055 7.082 1.00 88.06 81 TYR A C 1
ATOM 647 O O . TYR A 1 81 ? -14.978 1.250 6.157 1.00 88.06 81 TYR A O 1
ATOM 655 N N . ILE A 1 82 ? -14.838 3.363 6.877 1.00 88.19 82 ILE A N 1
ATOM 656 C CA . ILE A 1 82 ? -14.636 3.930 5.534 1.00 88.19 82 ILE A CA 1
ATOM 657 C C . ILE A 1 82 ? -13.214 3.647 5.040 1.00 88.19 82 ILE A C 1
ATOM 659 O O . ILE A 1 82 ? -13.045 3.121 3.942 1.00 88.19 82 ILE A O 1
ATOM 663 N N . SER A 1 83 ? -12.208 3.943 5.865 1.00 91.44 83 SER A N 1
ATOM 664 C CA . SER A 1 83 ? -10.795 3.913 5.473 1.00 91.44 83 SER A CA 1
ATOM 665 C C . SER A 1 83 ? -9.882 3.217 6.486 1.00 91.44 83 SER A C 1
ATOM 667 O O . SER A 1 83 ? -8.674 3.436 6.482 1.00 91.44 83 SER A O 1
ATOM 669 N N . VAL A 1 84 ? -10.430 2.353 7.347 1.00 93.12 84 VAL A N 1
ATOM 670 C CA . VAL A 1 84 ? -9.625 1.563 8.291 1.00 93.12 84 VAL A CA 1
ATOM 671 C C . VAL A 1 84 ? -9.280 0.214 7.676 1.00 93.12 84 VAL A C 1
ATOM 673 O O . VAL A 1 84 ? -10.154 -0.503 7.190 1.00 93.12 84 VAL A O 1
ATOM 676 N N . PHE A 1 85 ? -8.000 -0.141 7.720 1.00 94.81 85 PHE A N 1
ATOM 677 C CA . PHE A 1 85 ? -7.453 -1.364 7.149 1.00 94.81 85 PHE A CA 1
ATOM 678 C C . PHE A 1 85 ? -6.631 -2.137 8.179 1.00 94.81 85 PHE A C 1
ATOM 680 O O . PHE A 1 85 ? -6.010 -1.553 9.058 1.00 94.81 85 PHE A O 1
ATOM 687 N N . LYS A 1 86 ? -6.584 -3.462 8.049 1.00 94.31 86 LYS A N 1
ATOM 688 C CA . LYS A 1 86 ? -5.816 -4.355 8.928 1.00 94.31 86 LYS A CA 1
ATOM 689 C C . LYS A 1 86 ? -4.923 -5.305 8.128 1.00 94.31 86 LYS A C 1
ATOM 691 O O . LYS A 1 86 ? -5.254 -5.596 6.974 1.00 94.31 86 LYS A O 1
ATOM 696 N N . PRO A 1 87 ? -3.831 -5.823 8.720 1.00 94.75 87 PRO A N 1
ATOM 697 C CA . PRO A 1 87 ? -3.018 -6.873 8.113 1.00 94.75 87 PRO A CA 1
ATOM 698 C C . PRO A 1 87 ? -3.854 -8.068 7.638 1.00 94.75 87 PRO A C 1
ATOM 700 O O . PRO A 1 87 ? -4.629 -8.649 8.399 1.00 94.75 87 PRO A O 1
ATOM 703 N N . ASP A 1 88 ? -3.685 -8.449 6.372 1.00 94.62 88 ASP A N 1
ATOM 704 C CA . ASP A 1 88 ? -4.300 -9.641 5.789 1.00 94.62 88 ASP A CA 1
ATOM 705 C C . ASP A 1 88 ? -3.323 -10.821 5.883 1.00 94.62 88 ASP A C 1
ATOM 707 O O . ASP A 1 88 ? -2.560 -11.127 4.962 1.00 94.62 88 ASP A O 1
ATOM 711 N N . VAL A 1 89 ? -3.360 -11.500 7.032 1.00 89.44 89 VAL A N 1
ATOM 712 C CA . VAL A 1 89 ? -2.508 -12.664 7.326 1.00 89.44 89 VAL A CA 1
ATOM 713 C C . VAL A 1 89 ? -2.767 -13.821 6.352 1.00 89.44 89 VAL A C 1
ATOM 715 O O . VAL A 1 89 ? -1.865 -14.609 6.085 1.00 89.44 89 VAL A O 1
ATOM 718 N N . ARG A 1 90 ? -3.974 -13.914 5.773 1.00 91.62 90 ARG A N 1
ATOM 719 C CA . ARG A 1 90 ? -4.330 -14.989 4.834 1.00 91.62 90 ARG A CA 1
ATOM 720 C C . ARG A 1 90 ? -3.653 -14.805 3.481 1.00 91.62 90 ARG A C 1
ATOM 722 O O . ARG A 1 90 ? -3.230 -15.787 2.880 1.00 91.62 90 ARG A O 1
ATOM 729 N N . ARG A 1 91 ? -3.552 -13.564 2.993 1.00 90.69 91 ARG A N 1
ATOM 730 C CA . ARG A 1 91 ? -2.818 -13.257 1.751 1.00 90.69 91 ARG A CA 1
ATOM 731 C C . ARG A 1 91 ? -1.303 -13.275 1.935 1.00 90.69 91 ARG A C 1
ATOM 733 O O . ARG A 1 91 ? -0.590 -13.521 0.965 1.00 90.69 91 ARG A O 1
ATOM 740 N N . GLY A 1 92 ? -0.820 -13.009 3.146 1.00 90.62 92 GLY A N 1
ATOM 741 C CA . GLY A 1 92 ? 0.599 -13.067 3.483 1.00 90.62 92 GLY A CA 1
ATOM 742 C C . GLY A 1 92 ? 1.423 -11.931 2.869 1.00 90.62 92 GLY A C 1
ATOM 743 O O . GLY A 1 92 ? 0.959 -10.797 2.738 1.00 90.62 92 GLY A O 1
ATOM 744 N N . ILE A 1 93 ? 2.675 -12.236 2.519 1.00 95.00 93 ILE A N 1
ATOM 745 C CA . ILE A 1 93 ? 3.656 -11.273 2.005 1.00 95.00 93 ILE A CA 1
ATOM 746 C C . ILE A 1 93 ? 3.924 -11.547 0.524 1.00 95.00 93 ILE A C 1
ATOM 748 O O . ILE A 1 93 ? 4.238 -12.667 0.126 1.00 95.00 93 ILE A O 1
ATOM 752 N N . LEU A 1 94 ? 3.856 -10.500 -0.292 1.00 95.12 94 LEU A N 1
ATOM 753 C CA . LEU A 1 94 ? 4.272 -10.508 -1.687 1.00 95.12 94 LEU A CA 1
ATOM 754 C C . LEU A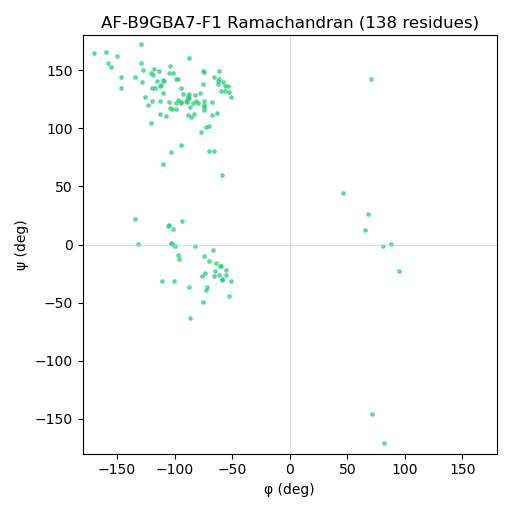 1 94 ? 5.698 -9.959 -1.810 1.00 95.12 94 LEU A C 1
ATOM 756 O O . LEU A 1 94 ? 5.962 -8.818 -1.439 1.00 95.12 94 LEU A O 1
ATOM 760 N N . LYS A 1 95 ? 6.606 -10.737 -2.403 1.00 95.81 95 LYS A N 1
ATOM 761 C CA . LYS A 1 95 ? 7.939 -10.261 -2.794 1.00 95.81 95 LYS A CA 1
ATOM 762 C C . LYS A 1 95 ? 7.878 -9.636 -4.188 1.00 95.81 95 LYS A C 1
ATOM 764 O O . LYS A 1 95 ? 7.570 -10.328 -5.153 1.00 95.81 95 LYS A O 1
ATOM 769 N N . ILE A 1 96 ? 8.191 -8.347 -4.292 1.00 94.12 96 ILE A N 1
ATOM 770 C CA . ILE A 1 96 ? 8.218 -7.589 -5.549 1.00 94.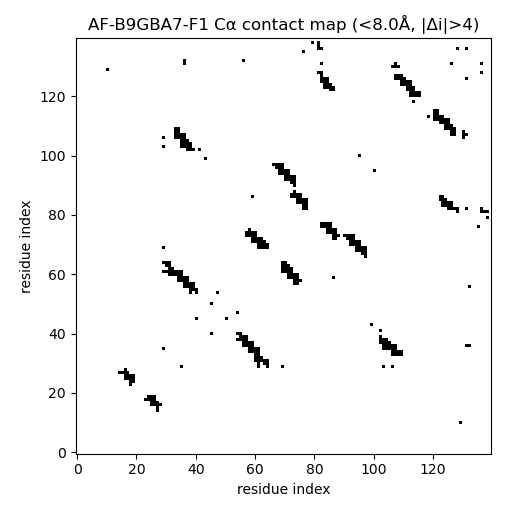12 96 ILE A CA 1
ATOM 771 C C . ILE A 1 96 ? 9.685 -7.316 -5.911 1.00 94.12 96 ILE A C 1
ATOM 773 O O . ILE A 1 96 ? 10.348 -6.554 -5.207 1.00 94.12 96 ILE A O 1
ATOM 777 N N . PRO A 1 97 ? 10.234 -7.930 -6.972 1.00 92.88 97 PRO A N 1
ATOM 778 C CA . PRO A 1 97 ? 11.584 -7.627 -7.445 1.00 92.88 97 PRO A CA 1
ATOM 779 C C . PRO A 1 97 ? 11.719 -6.160 -7.878 1.00 92.88 97 PRO A C 1
ATOM 781 O O . PRO A 1 97 ? 10.783 -5.596 -8.436 1.00 92.88 97 PRO A O 1
ATOM 784 N N . VAL A 1 98 ? 12.901 -5.553 -7.735 1.00 89.06 98 VAL A N 1
ATOM 785 C CA . VAL A 1 98 ? 13.134 -4.140 -8.125 1.00 89.06 98 VAL A CA 1
ATOM 786 C C . VAL A 1 98 ? 12.855 -3.861 -9.609 1.00 89.06 98 VAL A C 1
ATOM 788 O O . VAL A 1 98 ? 12.372 -2.780 -9.959 1.00 89.06 98 VAL A O 1
ATOM 791 N N . LYS A 1 99 ? 13.048 -4.856 -10.488 1.00 88.56 99 LYS A N 1
ATOM 792 C CA . LYS A 1 99 ? 12.653 -4.778 -11.911 1.00 88.56 99 LYS A CA 1
ATOM 793 C C . LYS A 1 99 ? 11.143 -4.562 -12.123 1.00 88.56 99 LYS A C 1
ATOM 795 O O . LYS A 1 99 ? 10.737 -4.134 -13.196 1.00 88.56 99 LYS A O 1
ATOM 800 N N . GLU A 1 100 ? 10.325 -4.839 -11.109 1.00 89.94 100 GLU A N 1
ATOM 801 C CA . GLU A 1 100 ? 8.870 -4.647 -11.091 1.00 89.94 100 GLU A CA 1
ATOM 802 C C . GLU A 1 100 ? 8.457 -3.422 -10.257 1.00 89.94 100 GLU A C 1
ATOM 804 O O . GLU A 1 100 ? 7.293 -3.282 -9.896 1.00 89.94 100 GLU A O 1
ATOM 809 N N . SER A 1 101 ? 9.381 -2.506 -9.948 1.00 85.69 101 SER A N 1
ATOM 810 C CA . SER A 1 101 ? 9.107 -1.287 -9.160 1.00 85.69 101 SER A CA 1
ATOM 811 C C . SER A 1 101 ? 7.988 -0.410 -9.740 1.00 85.69 101 SER A C 1
ATOM 813 O O . SER A 1 101 ? 7.267 0.242 -8.991 1.00 85.69 101 SER A O 1
ATOM 815 N N . LEU A 1 102 ? 7.746 -0.469 -11.053 1.00 85.94 102 LEU A N 1
ATOM 816 C CA . LEU A 1 102 ? 6.614 0.201 -11.714 1.00 85.94 102 LEU A CA 1
ATOM 817 C C . LEU A 1 102 ? 5.235 -0.358 -11.315 1.00 85.94 102 LEU A C 1
ATOM 819 O O . LEU A 1 102 ? 4.202 0.154 -11.747 1.00 85.94 102 LEU A O 1
ATOM 823 N N . ARG A 1 103 ? 5.197 -1.425 -10.511 1.00 90.38 103 ARG A N 1
ATOM 824 C CA . ARG A 1 103 ? 3.977 -1.960 -9.910 1.00 90.38 103 ARG A CA 1
ATOM 825 C C . ARG A 1 103 ? 3.452 -1.079 -8.774 1.00 90.38 103 ARG A C 1
ATOM 827 O O . ARG A 1 103 ? 2.252 -1.127 -8.498 1.00 90.38 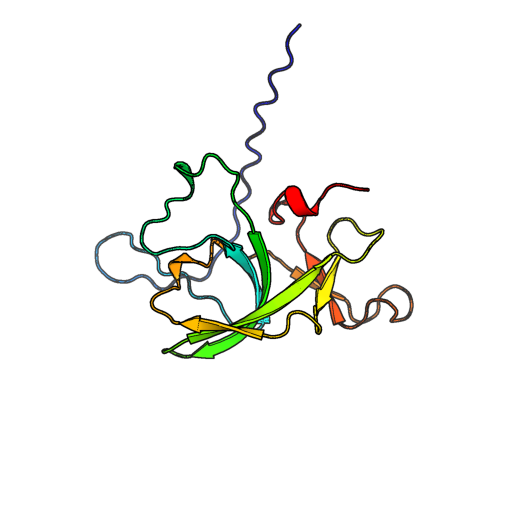103 ARG A O 1
ATOM 834 N N . PHE A 1 104 ? 4.318 -0.289 -8.139 1.00 90.88 104 PHE A N 1
ATOM 835 C CA . PHE A 1 104 ? 3.932 0.689 -7.126 1.00 90.88 104 PHE A CA 1
ATOM 836 C C . PHE A 1 104 ? 3.279 1.897 -7.799 1.00 90.88 104 PHE A C 1
ATOM 838 O O . PHE A 1 104 ? 3.878 2.542 -8.654 1.00 90.88 104 PHE A O 1
ATOM 845 N N . SER A 1 105 ? 2.023 2.168 -7.444 1.00 90.06 105 SER A N 1
ATOM 846 C CA . SER A 1 105 ? 1.251 3.270 -8.021 1.00 90.06 105 SER A CA 1
ATOM 847 C C . SER A 1 105 ? 1.517 4.563 -7.260 1.00 90.06 105 SER A C 1
ATOM 849 O O . SER A 1 105 ? 2.057 5.511 -7.821 1.00 90.06 105 SER A O 1
ATOM 851 N N . HIS A 1 106 ? 1.157 4.588 -5.978 1.00 91.25 106 HIS A N 1
ATOM 852 C CA . HIS A 1 106 ? 1.316 5.743 -5.103 1.00 91.25 106 HIS A CA 1
ATOM 853 C C . HIS A 1 106 ? 1.335 5.302 -3.637 1.00 91.25 106 HIS A C 1
ATOM 855 O O . HIS A 1 106 ? 0.806 4.243 -3.275 1.00 91.25 106 HIS A O 1
ATOM 861 N N . ARG A 1 107 ? 1.954 6.134 -2.799 1.00 93.62 107 ARG A N 1
ATOM 862 C CA . ARG A 1 107 ? 1.885 6.022 -1.344 1.00 93.62 107 ARG A CA 1
ATOM 863 C C . ARG A 1 107 ? 0.517 6.511 -0.872 1.00 93.62 107 ARG A C 1
ATOM 865 O O . ARG A 1 107 ? 0.050 7.547 -1.336 1.00 93.62 107 ARG A O 1
ATOM 872 N N . ILE A 1 108 ? -0.074 5.796 0.077 1.00 93.94 108 ILE A N 1
ATOM 873 C CA . ILE A 1 108 ? -1.291 6.206 0.775 1.00 93.94 108 ILE A CA 1
ATOM 874 C C . ILE A 1 108 ? -0.870 6.698 2.166 1.00 93.94 108 ILE A C 1
ATOM 876 O O . ILE A 1 108 ? -0.283 5.917 2.924 1.00 93.94 108 ILE A O 1
ATOM 880 N N . PRO A 1 109 ? -1.098 7.975 2.520 1.00 93.69 109 PRO A N 1
ATOM 881 C CA . PRO A 1 109 ? -0.886 8.447 3.881 1.00 93.69 109 PRO A CA 1
ATOM 882 C C . PRO A 1 109 ? -1.704 7.616 4.873 1.00 93.69 109 PRO A C 1
ATOM 884 O O . PRO A 1 109 ? -2.859 7.280 4.618 1.00 93.69 109 PRO A O 1
ATOM 887 N N . SER A 1 110 ? -1.083 7.252 5.992 1.00 92.81 110 SER A N 1
ATOM 888 C CA . SER A 1 110 ? -1.668 6.319 6.950 1.00 92.81 110 SER A CA 1
ATOM 889 C C . SER A 1 110 ? -1.276 6.658 8.379 1.00 92.81 110 SER A C 1
ATOM 891 O O . SER A 1 110 ? -0.113 6.988 8.628 1.00 92.81 110 SER A O 1
ATOM 893 N N . PHE A 1 111 ? -2.199 6.459 9.312 1.00 89.44 111 PHE A N 1
ATOM 894 C CA . PHE A 1 111 ? -1.964 6.541 10.747 1.00 89.44 111 PHE A CA 1
ATOM 895 C C . PHE A 1 111 ? -2.211 5.179 11.407 1.00 89.44 111 PHE A C 1
ATOM 897 O O . PHE A 1 111 ? -3.184 4.498 11.091 1.00 89.44 111 PHE A O 1
ATOM 904 N N . CYS A 1 112 ? -1.306 4.755 12.294 1.00 86.81 112 CYS A N 1
ATOM 905 C CA . CYS A 1 112 ? -1.436 3.486 13.012 1.00 86.81 112 CYS A CA 1
ATOM 906 C C . CYS A 1 112 ? -2.321 3.675 14.248 1.00 86.81 112 CYS A C 1
ATOM 908 O O . CYS A 1 112 ? -1.993 4.465 15.138 1.00 86.81 112 CYS A O 1
ATOM 910 N N . LEU A 1 113 ? -3.412 2.918 14.322 1.00 85.25 113 LEU A N 1
ATOM 911 C CA . LEU A 1 113 ? -4.362 2.969 15.422 1.00 85.25 113 LEU A CA 1
ATOM 912 C C . LEU A 1 113 ? -3.837 2.098 16.570 1.00 85.25 113 LEU A C 1
ATOM 914 O O . LEU A 1 113 ? -3.734 0.877 16.461 1.00 85.25 113 LEU A O 1
ATOM 918 N N . THR A 1 114 ? -3.465 2.734 17.682 1.00 74.25 114 THR A N 1
ATOM 919 C CA . THR A 1 114 ? -2.812 2.051 18.818 1.00 74.25 114 THR A CA 1
ATOM 920 C C . THR A 1 114 ? -3.685 1.959 20.069 1.00 74.25 114 THR A C 1
ATOM 922 O O . THR A 1 114 ? -3.560 1.001 20.826 1.00 74.25 114 THR A O 1
ATOM 925 N N . LYS A 1 115 ? -4.580 2.927 20.318 1.00 67.19 115 LYS A N 1
ATOM 926 C CA . LYS A 1 115 ? -5.368 3.011 21.572 1.00 67.19 115 LYS A CA 1
ATOM 927 C C . LYS A 1 115 ? -6.871 3.233 21.379 1.00 67.19 115 LYS A C 1
ATOM 929 O O . LYS A 1 115 ? -7.618 3.332 22.350 1.00 67.19 115 LYS A O 1
ATOM 934 N N . GLU A 1 116 ? -7.337 3.325 20.143 1.00 67.12 116 GLU A N 1
ATOM 935 C CA . GLU A 1 116 ? -8.715 3.717 19.845 1.00 67.12 116 GLU A CA 1
ATOM 936 C C . GLU A 1 116 ? -9.726 2.596 20.1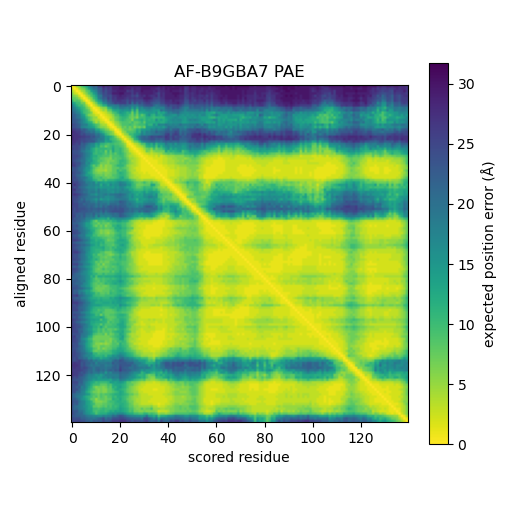29 1.00 67.12 116 GLU A C 1
ATOM 938 O O . GLU A 1 116 ? -9.415 1.404 20.041 1.00 67.12 116 GLU A O 1
ATOM 943 N N . LYS A 1 117 ? -10.956 2.989 20.498 1.00 59.53 117 LYS A N 1
ATOM 944 C CA . LYS A 1 117 ? -12.075 2.095 20.866 1.00 59.53 117 LYS A CA 1
ATOM 945 C C . LYS A 1 117 ? -11.690 0.964 21.836 1.00 59.53 117 LYS A C 1
ATOM 947 O O . LYS A 1 117 ? -12.073 -0.189 21.635 1.00 59.53 117 LYS A O 1
ATOM 952 N N . GLY A 1 118 ? -10.920 1.282 22.876 1.00 61.56 118 GLY A N 1
ATOM 953 C CA . GLY A 1 118 ? -10.535 0.310 23.906 1.00 61.56 118 GLY A CA 1
ATOM 954 C C . GLY A 1 118 ? -9.583 -0.785 23.410 1.00 61.56 118 GLY A C 1
ATOM 955 O O . GLY A 1 118 ? -9.610 -1.889 23.940 1.00 61.56 118 GLY A O 1
ATOM 956 N N . GLY A 1 119 ? -8.783 -0.512 22.371 1.00 65.81 119 GLY A N 1
ATOM 957 C CA . GLY A 1 119 ? -7.791 -1.453 21.833 1.00 65.81 119 GLY A CA 1
ATOM 958 C C . GLY A 1 119 ? -8.326 -2.412 20.766 1.00 65.81 119 GLY A C 1
ATOM 959 O O . GLY A 1 119 ? -7.565 -3.200 20.215 1.00 65.81 119 GLY A O 1
ATOM 960 N N . LYS A 1 120 ? -9.612 -2.325 20.400 1.00 70.62 120 LYS A N 1
ATOM 961 C CA . LYS A 1 120 ? -10.219 -3.195 19.375 1.00 70.62 120 LYS A CA 1
ATOM 962 C C . LYS A 1 120 ? -9.631 -2.993 17.969 1.00 70.62 120 LYS A C 1
ATOM 964 O O . LYS A 1 120 ? -9.739 -3.884 17.133 1.00 70.62 120 LYS A O 1
ATOM 969 N N . LEU A 1 121 ? -9.040 -1.826 17.712 1.00 77.06 121 LEU A N 1
ATOM 970 C CA . LEU A 1 121 ? -8.399 -1.470 16.440 1.00 77.06 121 LEU A CA 1
ATOM 971 C C . LEU A 1 121 ? -6.868 -1.482 16.518 1.00 77.06 121 LEU A C 1
ATOM 973 O O . LEU A 1 121 ? -6.218 -0.921 15.642 1.00 77.06 121 LEU A O 1
ATOM 977 N N . HIS A 1 122 ? -6.292 -2.105 17.549 1.00 76.62 122 HIS A N 1
ATOM 978 C CA . HIS A 1 122 ? -4.845 -2.271 17.640 1.00 76.62 122 HIS A CA 1
ATOM 979 C C . HIS A 1 122 ? -4.305 -2.930 16.354 1.00 76.62 122 HIS A C 1
ATOM 981 O O . HIS A 1 122 ? -4.927 -3.846 15.812 1.00 76.62 122 HIS A O 1
ATOM 987 N N . ASP A 1 123 ? -3.187 -2.417 15.835 1.00 82.31 123 ASP A N 1
ATOM 988 C CA . ASP A 1 123 ? -2.545 -2.822 14.569 1.00 82.31 123 ASP A CA 1
ATOM 989 C C . ASP A 1 123 ? -3.343 -2.545 13.281 1.00 82.31 123 ASP A C 1
ATOM 991 O O . ASP A 1 123 ? -2.974 -3.021 12.201 1.00 82.31 123 ASP A O 1
ATOM 995 N N . CYS A 1 124 ? -4.416 -1.755 13.363 1.00 90.44 124 CYS A N 1
ATOM 996 C CA . CYS A 1 124 ? -5.101 -1.229 12.187 1.00 90.44 124 CYS A CA 1
ATOM 997 C C . CYS A 1 124 ? -4.479 0.096 11.724 1.00 90.44 124 CYS A C 1
ATOM 999 O O . CYS A 1 124 ? -3.803 0.799 12.472 1.00 90.44 124 CYS A O 1
ATOM 1001 N N . TYR A 1 125 ? -4.741 0.444 10.471 1.00 93.81 125 TYR A N 1
ATOM 1002 C CA . TYR A 1 125 ? -4.268 1.655 9.822 1.00 93.81 125 TYR A CA 1
ATOM 1003 C C . TYR A 1 125 ? -5.470 2.431 9.309 1.00 93.81 125 TYR A C 1
ATOM 1005 O O . TYR A 1 125 ? -6.225 1.913 8.485 1.00 93.81 125 TYR A O 1
ATOM 1013 N N . GLU A 1 126 ? -5.643 3.660 9.776 1.00 94.06 126 GLU A N 1
ATOM 1014 C CA . GLU A 1 126 ? -6.536 4.610 9.124 1.00 94.06 126 GLU A CA 1
ATOM 1015 C C . GLU A 1 126 ? -5.793 5.235 7.945 1.00 94.06 126 GLU A C 1
ATOM 1017 O O . GLU A 1 126 ? -4.685 5.754 8.098 1.00 94.06 126 GLU A O 1
ATOM 1022 N N . LEU A 1 127 ? -6.372 5.116 6.756 1.00 94.88 127 LEU A N 1
ATOM 1023 C CA . LEU A 1 127 ? -5.814 5.634 5.514 1.00 94.88 127 LEU A CA 1
ATOM 1024 C C . LEU A 1 127 ? -6.512 6.936 5.128 1.00 94.88 127 LEU A C 1
ATOM 1026 O O . LEU A 1 127 ? -7.712 7.081 5.365 1.00 94.88 127 LEU A O 1
ATOM 1030 N N . ASP A 1 128 ? -5.779 7.848 4.488 1.00 92.69 128 ASP A N 1
ATOM 1031 C CA . ASP A 1 128 ? -6.365 9.046 3.883 1.00 92.69 128 ASP A CA 1
ATOM 1032 C C . ASP A 1 128 ? -7.332 8.633 2.758 1.00 92.69 128 ASP A C 1
ATOM 1034 O O . ASP A 1 128 ? -6.874 8.097 1.741 1.00 92.69 128 ASP A O 1
ATOM 1038 N N . PRO A 1 129 ? -8.654 8.858 2.904 1.00 91.12 129 PRO A N 1
ATOM 1039 C CA . PRO A 1 129 ? -9.632 8.446 1.906 1.00 91.12 129 PRO A CA 1
ATOM 1040 C C . PRO A 1 129 ? -9.385 9.064 0.529 1.00 91.12 129 PRO A C 1
ATOM 1042 O O . PRO A 1 129 ? -9.690 8.415 -0.464 1.00 91.12 129 PRO A O 1
ATOM 1045 N N . ALA A 1 130 ? -8.796 10.263 0.442 1.00 88.50 130 ALA A N 1
ATOM 1046 C CA . ALA A 1 130 ? -8.505 10.897 -0.844 1.00 88.50 130 ALA A CA 1
ATOM 1047 C C . ALA A 1 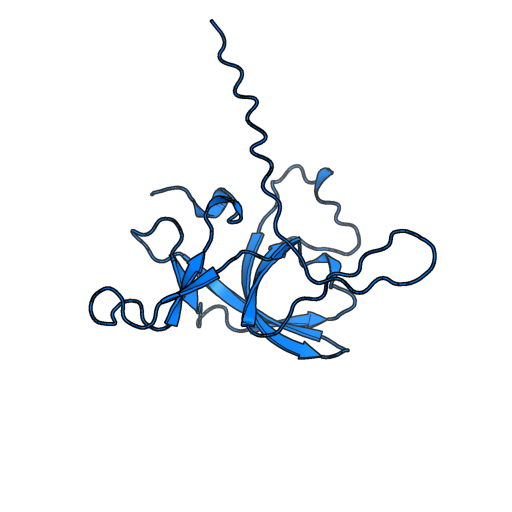130 ? -7.460 10.111 -1.655 1.00 88.50 130 ALA A C 1
ATOM 1049 O O . ALA A 1 130 ? -7.474 10.140 -2.882 1.00 88.50 130 ALA A O 1
ATOM 1050 N N . ALA A 1 131 ? -6.581 9.370 -0.974 1.00 89.50 131 ALA A N 1
ATOM 1051 C CA . ALA A 1 131 ? -5.543 8.549 -1.586 1.00 89.50 131 ALA A CA 1
ATOM 1052 C C . ALA A 1 131 ? -5.916 7.057 -1.675 1.00 89.50 131 ALA A C 1
ATOM 1054 O O . ALA A 1 131 ? -5.129 6.256 -2.177 1.00 89.50 131 ALA A O 1
ATOM 1055 N N . VAL A 1 132 ? -7.089 6.643 -1.189 1.00 90.25 132 VAL A N 1
ATOM 1056 C CA . VAL A 1 132 ? -7.550 5.253 -1.291 1.00 90.25 132 VAL A CA 1
ATOM 1057 C C . VAL A 1 132 ? -8.309 5.073 -2.610 1.00 90.25 132 VAL A C 1
ATOM 1059 O O . VAL A 1 132 ? -9.257 5.809 -2.858 1.00 90.25 132 VAL A O 1
ATOM 1062 N N . PRO A 1 133 ? -7.971 4.077 -3.454 1.00 87.62 133 PRO A N 1
ATOM 1063 C CA . PRO A 1 133 ? -8.724 3.831 -4.680 1.00 87.62 133 PRO A CA 1
ATOM 1064 C C . PRO A 1 133 ? -10.218 3.587 -4.407 1.00 87.62 133 PRO A C 1
ATOM 1066 O O . PRO A 1 133 ? -10.549 2.734 -3.582 1.00 87.62 133 PRO A O 1
ATOM 1069 N N . ASP A 1 134 ? -11.101 4.253 -5.158 1.00 84.81 134 ASP A N 1
ATOM 1070 C CA . ASP A 1 134 ? -12.563 4.279 -4.939 1.00 84.81 134 ASP A CA 1
ATOM 1071 C C . ASP A 1 134 ? -13.212 2.900 -4.778 1.00 84.81 134 ASP A C 1
ATOM 1073 O O . ASP A 1 134 ? -14.145 2.725 -3.997 1.00 84.81 134 ASP A O 1
ATOM 1077 N N . VAL A 1 135 ? -12.659 1.880 -5.445 1.00 84.00 135 VAL A N 1
ATOM 1078 C CA . VAL A 1 135 ? -13.095 0.477 -5.329 1.00 84.00 135 VAL A CA 1
ATOM 1079 C C . VAL A 1 135 ? -13.081 -0.050 -3.885 1.00 84.00 135 VAL A C 1
ATOM 1081 O O . VAL A 1 135 ? -13.765 -1.023 -3.584 1.00 84.00 135 VAL A O 1
ATOM 1084 N N . PHE A 1 136 ? -12.312 0.570 -2.988 1.00 83.19 136 PHE A N 1
ATOM 1085 C CA . PHE A 1 136 ? -12.277 0.238 -1.566 1.00 83.19 136 PHE A CA 1
ATOM 1086 C C . PHE A 1 136 ? -13.164 1.147 -0.704 1.00 83.19 136 PHE A C 1
ATOM 1088 O O . PHE A 1 136 ? -13.339 0.854 0.474 1.00 83.19 136 PHE A O 1
ATOM 1095 N N . LEU A 1 137 ? -13.727 2.235 -1.231 1.00 80.38 137 LEU A N 1
ATOM 1096 C CA . LEU A 1 137 ? -14.458 3.235 -0.441 1.00 80.38 137 LEU A CA 1
ATOM 1097 C C . LEU A 1 137 ? -15.976 3.036 -0.427 1.00 80.38 137 LEU A C 1
ATOM 1099 O O . LEU A 1 137 ? -16.646 3.605 0.434 1.00 80.38 137 LEU A O 1
ATOM 1103 N N . HIS A 1 138 ? -16.524 2.188 -1.296 1.00 66.12 138 HIS A N 1
ATOM 1104 C CA . HIS A 1 138 ? -17.953 1.883 -1.276 1.00 66.12 138 HIS A CA 1
ATOM 1105 C C . HIS A 1 138 ? -18.377 1.220 0.050 1.00 66.12 138 HIS A C 1
ATOM 1107 O O . HIS A 1 138 ? -17.629 0.437 0.652 1.00 66.12 138 HIS A O 1
ATOM 1113 N N . LYS A 1 139 ? -19.559 1.616 0.536 1.00 53.69 139 LYS A N 1
ATOM 1114 C CA . LYS A 1 139 ? -20.277 0.947 1.623 1.00 53.69 139 LYS A CA 1
ATOM 1115 C C . LYS A 1 139 ? -21.130 -0.147 0.988 1.00 53.69 139 LYS A C 1
ATOM 1117 O O . LYS A 1 139 ? -21.882 0.167 0.067 1.00 53.69 139 LYS A O 1
ATOM 1122 N N . ASP A 1 140 ? -20.971 -1.375 1.465 1.00 52.50 140 ASP A N 1
ATOM 1123 C CA . ASP A 1 140 ? -21.981 -2.420 1.282 1.00 52.50 140 ASP A CA 1
ATOM 1124 C C . ASP A 1 140 ? -23.238 -2.087 2.104 1.00 52.50 140 ASP A C 1
ATOM 1126 O O . ASP A 1 140 ? -23.085 -1.467 3.190 1.00 52.50 140 ASP A O 1
#

Mean predicted aligned error: 9.96 Å

Radius of gyration: 16.7 Å; Cα contacts (8 Å, |Δi|>4): 232; chains: 1; bounding box: 51×36×46 Å

Organism: Oryza sativa subsp. japonica (NCBI:txid39947)

Solvent-accessible surface area (backbone atoms only — not comparable to full-atom values): 8778 Å² total; per-residue (Å²): 138,84,84,78,84,80,75,81,78,81,80,85,78,93,73,84,64,55,80,58,79,97,54,102,47,73,52,79,73,88,47,64,73,41,37,33,35,28,47,68,78,64,50,100,86,62,51,82,94,74,52,91,81,61,90,49,73,44,45,24,33,27,73,40,65,56,94,63,32,36,32,36,30,35,41,39,78,39,88,99,49,70,42,35,27,31,75,30,74,87,79,35,71,46,80,42,47,52,95,51,52,84,31,56,71,48,73,28,59,70,46,78,35,69,66,52,84,85,43,78,43,51,76,22,32,43,40,46,62,92,60,47,62,66,93,64,55,71,81,131